Protein AF-A0A4S0G1V1-F1 (afdb_monomer_lite)

Radius of gyration: 14.87 Å; chains: 1; bounding box: 35×31×33 Å

Secondary structure (DSSP, 8-state):
-----HHHHHHHHHHH--HHHHHHHHHHHHSSHHHHHHHHHHHHHHTT-TT-B-SSSS----TT-B--HHHHHHHHHHHHHH-GGGHHHHT-SEEE-SS-EEE-S-TTTTTSTT--EEEEEEETTTEEEEEEE-

pLDDT: mean 92.93, std 5.67, range [64.25, 98.69]

Sequence (134 aa):
GQKLTMDSALKLLLIKSANDIAVAIAETIGGNTDNFVAQMNAQAQRLGMNSTHYVNPNGLPGKGQYTTARDLALLALIIKREFPEYAHYFSLEGVTTGKKNYANFNMLVGRFDGADGMKTGFICASGFNQVASA

Structure (mmCIF, N/CA/C/O backbone):
data_AF-A0A4S0G1V1-F1
#
_entry.id   AF-A0A4S0G1V1-F1
#
loop_
_atom_site.group_PDB
_atom_site.id
_atom_site.type_symbol
_atom_site.label_atom_id
_atom_site.label_alt_id
_atom_site.label_comp_id
_atom_site.label_asym_id
_atom_site.label_entity_id
_atom_site.label_seq_id
_atom_site.pdbx_PDB_ins_code
_atom_site.Cartn_x
_atom_site.Cartn_y
_atom_site.Cartn_z
_atom_site.occupancy
_atom_site.B_iso_or_equiv
_atom_site.auth_seq_id
_atom_site.auth_comp_id
_atom_site.auth_asym_id
_atom_site.auth_atom_id
_atom_site.pdbx_PDB_model_num
ATOM 1 N N . GLY A 1 1 ? -3.977 13.867 20.896 1.00 64.25 1 GLY A N 1
ATOM 2 C CA . GLY A 1 1 ? -4.359 13.170 19.652 1.00 64.25 1 GLY A CA 1
ATOM 3 C C . GLY A 1 1 ? -5.209 11.954 19.968 1.00 64.25 1 GLY A C 1
ATOM 4 O O . GLY A 1 1 ? -5.190 11.495 21.106 1.00 64.25 1 GLY A O 1
ATOM 5 N N . GLN A 1 2 ? -5.961 11.458 18.986 1.00 79.94 2 GLN A N 1
ATOM 6 C CA . GLN A 1 2 ? -6.714 10.203 19.092 1.00 79.94 2 GLN A CA 1
ATOM 7 C C . GLN A 1 2 ? -5.729 9.019 19.049 1.00 79.94 2 GLN A C 1
ATOM 9 O O . GLN A 1 2 ? -4.746 9.084 18.316 1.00 79.94 2 GLN A O 1
ATOM 14 N N . LYS A 1 3 ? -5.948 7.969 19.851 1.00 84.38 3 LYS A N 1
ATOM 15 C CA . LYS A 1 3 ? -5.099 6.764 19.877 1.00 84.38 3 LYS A CA 1
ATOM 16 C C . LYS A 1 3 ? -5.862 5.589 19.269 1.00 84.38 3 LYS A C 1
ATOM 18 O O . LYS A 1 3 ? -7.030 5.391 19.595 1.00 84.38 3 LYS A O 1
ATOM 23 N N . LEU A 1 4 ? -5.195 4.824 18.411 1.00 89.50 4 LEU A N 1
ATOM 24 C CA . LEU A 1 4 ? -5.713 3.621 17.757 1.00 89.50 4 LEU A CA 1
ATOM 25 C C . LEU A 1 4 ? -4.749 2.466 18.031 1.00 89.50 4 LEU A C 1
ATOM 27 O O . LEU A 1 4 ? -3.542 2.678 18.137 1.00 89.50 4 LEU A O 1
ATOM 31 N N . THR A 1 5 ? -5.271 1.247 18.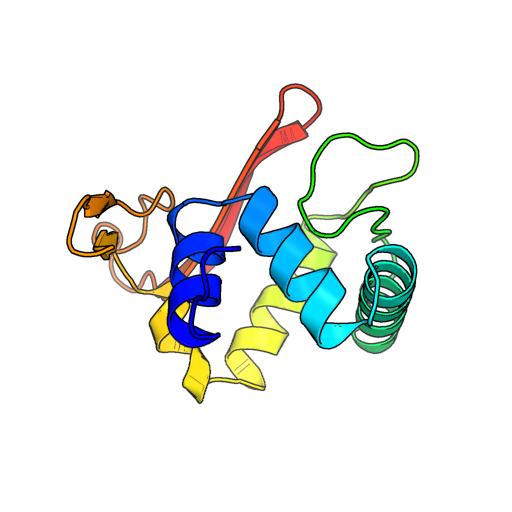148 1.00 94.12 5 THR A N 1
ATOM 32 C CA . THR A 1 5 ? -4.423 0.049 18.149 1.00 94.12 5 THR A CA 1
ATOM 33 C C . THR A 1 5 ? -3.906 -0.216 16.734 1.00 94.12 5 THR A C 1
ATOM 35 O O . THR A 1 5 ? -4.542 0.187 15.756 1.00 94.12 5 THR A O 1
ATOM 38 N N . MET A 1 6 ? -2.780 -0.927 16.607 1.00 94.75 6 MET A N 1
ATOM 39 C CA . MET A 1 6 ? -2.234 -1.302 15.294 1.00 94.75 6 MET A CA 1
ATOM 40 C C . MET A 1 6 ? -3.237 -2.127 14.473 1.00 94.75 6 MET A C 1
ATOM 42 O O . MET A 1 6 ? -3.418 -1.864 13.292 1.00 94.75 6 MET A O 1
ATOM 46 N N . ASP A 1 7 ? -3.963 -3.049 15.111 1.00 94.38 7 ASP A N 1
ATOM 47 C CA . ASP A 1 7 ? -5.040 -3.824 14.474 1.00 94.38 7 ASP A CA 1
ATOM 48 C C . ASP A 1 7 ? -6.119 -2.919 13.847 1.00 94.38 7 ASP A C 1
ATOM 50 O O . ASP A 1 7 ? -6.472 -3.069 12.676 1.00 94.38 7 ASP A O 1
ATOM 54 N N . SER A 1 8 ? -6.602 -1.919 14.592 1.00 93.62 8 SER A N 1
ATOM 55 C CA . SER A 1 8 ? -7.588 -0.964 14.067 1.00 93.62 8 SER A CA 1
ATOM 56 C C . SER A 1 8 ? -7.013 -0.106 12.941 1.00 93.62 8 SER A C 1
ATOM 58 O O . SER A 1 8 ? -7.705 0.170 11.960 1.00 93.62 8 SER A O 1
ATOM 60 N N . ALA A 1 9 ? -5.748 0.303 13.062 1.00 94.38 9 ALA A N 1
ATOM 61 C CA . ALA A 1 9 ? -5.061 1.085 12.046 1.00 94.38 9 ALA A CA 1
ATOM 62 C C . ALA A 1 9 ? -4.903 0.291 10.735 1.00 94.38 9 ALA A C 1
ATOM 64 O O . ALA A 1 9 ? -5.255 0.798 9.672 1.00 94.38 9 ALA A O 1
ATOM 65 N N . LEU A 1 10 ? -4.480 -0.975 10.806 1.00 95.00 10 LEU A N 1
ATOM 66 C CA . LEU A 1 10 ? -4.346 -1.858 9.645 1.00 95.00 10 LEU A CA 1
ATOM 67 C C . LEU A 1 10 ? -5.690 -2.115 8.959 1.00 95.00 10 LEU A C 1
ATOM 69 O O . LEU A 1 10 ? -5.780 -1.996 7.737 1.00 95.00 10 LEU A O 1
ATOM 73 N N . LYS A 1 11 ? -6.759 -2.377 9.722 1.00 94.19 11 LYS A N 1
ATOM 74 C CA . LYS A 1 11 ? -8.112 -2.539 9.160 1.00 94.19 11 LYS A CA 1
ATOM 75 C C . LYS A 1 11 ? -8.563 -1.287 8.409 1.00 94.19 11 LYS A C 1
ATOM 77 O O . LYS A 1 11 ? -9.034 -1.379 7.279 1.00 94.19 11 LYS A O 1
ATOM 82 N N . LEU A 1 12 ? -8.396 -0.105 9.003 1.00 93.44 12 LEU A N 1
ATOM 83 C CA . LEU A 1 12 ? -8.766 1.158 8.355 1.00 93.44 12 LEU A CA 1
ATOM 84 C C . LEU A 1 12 ? -7.903 1.460 7.125 1.00 93.44 12 LEU A C 1
ATOM 86 O O . LEU A 1 12 ? -8.426 1.942 6.118 1.00 93.44 12 LEU A O 1
ATOM 90 N N . LEU A 1 13 ? -6.608 1.154 7.180 1.00 94.44 13 LEU A N 1
ATOM 91 C CA . LEU A 1 13 ? -5.702 1.297 6.047 1.00 94.44 13 LEU A CA 1
ATOM 92 C C . LEU A 1 13 ? -6.123 0.392 4.882 1.00 94.44 13 LEU A C 1
ATOM 94 O O . LEU A 1 13 ? -6.284 0.871 3.762 1.00 94.44 13 LEU A O 1
ATOM 98 N N . LEU A 1 14 ? -6.346 -0.897 5.135 1.00 93.00 14 LEU A N 1
ATOM 99 C CA . LEU A 1 14 ? -6.631 -1.873 4.083 1.00 93.00 14 LEU A CA 1
ATOM 100 C C . LEU A 1 14 ? -8.040 -1.707 3.496 1.00 93.00 14 LEU A C 1
ATOM 102 O O . LEU A 1 14 ? -8.195 -1.722 2.276 1.00 93.00 14 LEU A O 1
ATOM 106 N N . ILE A 1 15 ? -9.045 -1.465 4.342 1.00 90.69 15 ILE A N 1
ATOM 107 C CA . ILE A 1 15 ? -10.462 -1.460 3.940 1.00 90.69 15 ILE A CA 1
ATOM 108 C C . ILE A 1 15 ? -10.891 -0.083 3.422 1.00 90.69 15 ILE A C 1
ATOM 110 O O . ILE A 1 15 ? -11.517 0.013 2.369 1.00 90.69 15 ILE A O 1
ATOM 114 N N . LYS A 1 16 ? -10.536 0.999 4.134 1.00 90.12 16 LYS A N 1
ATOM 115 C CA . LYS A 1 16 ? -10.917 2.380 3.777 1.00 90.12 16 LYS A CA 1
ATOM 116 C C . LYS A 1 16 ? -9.835 3.105 2.968 1.00 90.12 16 LYS A C 1
ATOM 118 O O . LYS A 1 16 ? -10.097 4.191 2.458 1.00 90.12 16 LYS A O 1
ATOM 123 N N . SER A 1 17 ? -8.628 2.551 2.829 1.00 90.12 17 SER A N 1
ATOM 124 C CA . SER A 1 17 ? -7.517 3.253 2.165 1.00 90.12 17 SER A CA 1
ATOM 125 C C . SER A 1 17 ? -7.226 4.611 2.825 1.00 90.12 17 SER A C 1
ATOM 127 O O . SER A 1 17 ? -7.090 5.632 2.155 1.00 90.12 17 SER A O 1
ATOM 129 N N . ALA A 1 18 ? -7.236 4.648 4.161 1.00 91.56 18 ALA A N 1
ATOM 130 C CA . ALA A 1 18 ? -7.110 5.881 4.932 1.00 91.56 18 ALA A CA 1
ATOM 131 C C . ALA A 1 18 ? -5.660 6.418 4.918 1.00 91.56 18 ALA A C 1
ATOM 133 O O . ALA A 1 18 ? -4.783 5.893 5.602 1.00 91.56 18 ALA A O 1
ATOM 134 N N . ASN A 1 19 ? -5.412 7.468 4.126 1.00 94.81 19 ASN A N 1
ATOM 135 C CA . ASN A 1 19 ? -4.075 8.044 3.909 1.00 94.81 19 ASN A CA 1
ATOM 136 C C . ASN A 1 19 ? -3.447 8.658 5.170 1.00 94.81 19 ASN A C 1
ATOM 138 O O . ASN A 1 19 ? -2.232 8.612 5.339 1.00 94.81 19 ASN A O 1
ATOM 142 N N . ASP A 1 20 ? -4.267 9.235 6.045 1.00 94.75 20 ASP A N 1
ATOM 143 C CA . ASP A 1 20 ? -3.867 9.764 7.350 1.00 94.75 20 ASP A CA 1
ATOM 144 C C . ASP A 1 20 ? -3.364 8.651 8.278 1.00 94.75 20 ASP A C 1
ATOM 146 O O . ASP A 1 20 ? -2.332 8.796 8.929 1.00 94.75 20 ASP A O 1
ATOM 150 N N . ILE A 1 21 ? -4.041 7.500 8.271 1.00 95.81 21 ILE A N 1
ATOM 151 C CA . ILE A 1 21 ? -3.619 6.317 9.025 1.00 95.81 21 ILE A CA 1
ATOM 152 C C . ILE A 1 21 ? -2.308 5.742 8.478 1.00 95.81 21 ILE A C 1
ATOM 154 O O . ILE A 1 21 ? -1.453 5.348 9.267 1.00 95.81 21 ILE A O 1
ATOM 158 N N . ALA A 1 22 ? -2.106 5.744 7.156 1.00 97.19 22 ALA A N 1
ATOM 159 C CA . ALA A 1 22 ? -0.831 5.335 6.561 1.00 97.19 22 ALA A CA 1
ATOM 160 C 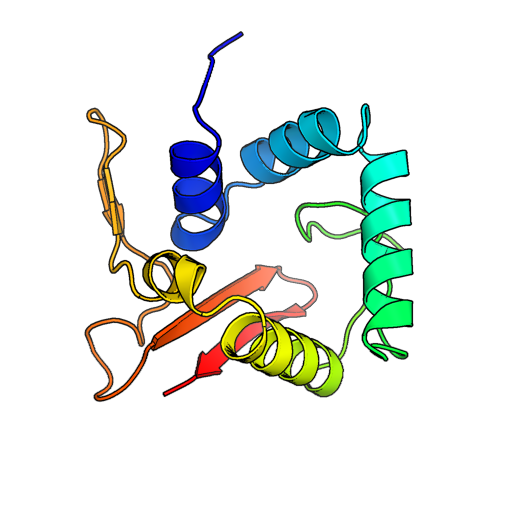C . ALA A 1 22 ? 0.343 6.196 7.066 1.00 97.19 22 ALA A C 1
ATOM 162 O O . ALA A 1 22 ? 1.396 5.664 7.409 1.00 97.19 22 ALA A O 1
ATOM 163 N N . VAL A 1 23 ? 0.145 7.517 7.167 1.00 97.50 23 VAL A N 1
ATOM 164 C CA . VAL A 1 23 ? 1.143 8.445 7.726 1.00 97.50 23 VAL A CA 1
ATOM 165 C C . VAL A 1 23 ? 1.383 8.168 9.212 1.00 97.50 23 VAL A C 1
ATOM 167 O O . VAL A 1 23 ? 2.531 8.033 9.619 1.00 97.50 23 VAL A O 1
ATOM 170 N N . ALA A 1 24 ? 0.327 7.993 10.010 1.00 97.00 24 ALA A N 1
ATOM 171 C CA . ALA A 1 24 ? 0.462 7.710 11.441 1.00 97.00 24 ALA A CA 1
ATOM 172 C C . ALA A 1 24 ? 1.195 6.382 11.723 1.00 97.00 24 ALA A C 1
ATOM 174 O O . ALA A 1 24 ? 2.015 6.301 12.641 1.00 97.00 24 ALA A O 1
ATOM 175 N N . ILE A 1 25 ? 0.931 5.337 10.928 1.00 97.06 25 ILE A N 1
ATOM 176 C CA . ILE A 1 25 ? 1.672 4.067 10.993 1.00 97.06 25 ILE A CA 1
ATOM 177 C C . ILE A 1 25 ? 3.145 4.301 10.634 1.00 97.06 25 ILE A C 1
ATOM 179 O O . ILE A 1 25 ? 4.024 3.833 11.357 1.00 97.06 25 ILE A O 1
ATOM 183 N N . ALA A 1 26 ? 3.417 5.050 9.561 1.00 97.69 26 ALA A N 1
ATOM 184 C CA . ALA A 1 26 ? 4.774 5.352 9.118 1.00 97.69 26 ALA A CA 1
ATOM 185 C C . ALA A 1 26 ? 5.585 6.099 10.187 1.00 97.69 26 ALA A C 1
ATOM 187 O O . ALA A 1 26 ? 6.708 5.706 10.489 1.00 97.69 26 ALA A O 1
ATOM 188 N N . GLU A 1 27 ? 5.005 7.120 10.817 1.00 97.19 27 GLU A N 1
ATOM 189 C CA . GLU A 1 27 ? 5.632 7.848 11.926 1.00 97.19 27 GLU A CA 1
ATOM 190 C C . GLU A 1 27 ? 5.865 6.948 13.146 1.00 97.19 27 GLU A C 1
ATOM 192 O O . GLU A 1 27 ? 6.913 7.029 13.781 1.00 97.19 27 GLU A O 1
ATOM 197 N N . THR A 1 28 ? 4.927 6.045 13.448 1.00 96.69 28 THR A N 1
ATOM 198 C CA . THR A 1 28 ? 5.048 5.119 14.586 1.00 96.69 28 THR A CA 1
ATOM 199 C C . THR A 1 28 ? 6.166 4.092 14.379 1.00 96.69 28 THR A C 1
ATOM 201 O O . THR A 1 28 ? 6.885 3.777 15.324 1.00 96.69 28 THR A O 1
ATOM 204 N N . ILE A 1 29 ? 6.319 3.558 13.163 1.00 97.00 29 ILE A N 1
ATOM 205 C CA . ILE A 1 29 ? 7.297 2.499 12.851 1.00 97.00 29 ILE A CA 1
ATOM 206 C C . ILE A 1 29 ? 8.668 3.085 12.489 1.00 97.00 29 ILE A C 1
ATOM 208 O O . ILE A 1 29 ? 9.696 2.606 12.961 1.00 97.00 29 ILE A O 1
ATOM 212 N N . GLY A 1 30 ? 8.698 4.111 11.639 1.00 96.94 30 GLY A N 1
ATOM 213 C CA . GLY A 1 30 ? 9.927 4.726 11.131 1.00 96.94 30 GLY A CA 1
ATOM 214 C C . GLY A 1 30 ? 10.452 5.889 11.977 1.00 96.94 30 GLY A C 1
ATOM 215 O O . GLY A 1 30 ? 11.531 6.412 11.696 1.00 96.94 30 GLY A O 1
ATOM 216 N N . GLY A 1 31 ? 9.692 6.346 12.976 1.00 97.69 31 GLY A N 1
ATOM 217 C CA . GLY A 1 31 ? 9.956 7.574 13.739 1.00 97.69 31 GLY A CA 1
ATOM 218 C C . GLY A 1 31 ? 9.584 8.856 12.983 1.00 97.69 31 GLY A C 1
ATOM 219 O O . GLY A 1 31 ? 9.236 9.860 13.598 1.00 97.69 31 GLY A O 1
ATOM 220 N N . ASN A 1 32 ? 9.632 8.822 11.651 1.00 97.81 32 ASN A N 1
ATOM 221 C CA . ASN A 1 32 ? 9.086 9.821 10.739 1.00 97.81 32 ASN A CA 1
ATOM 222 C C . ASN A 1 32 ? 8.788 9.165 9.376 1.00 97.81 32 ASN A C 1
ATOM 224 O O . ASN A 1 32 ? 9.135 8.005 9.128 1.00 97.81 32 ASN A O 1
ATOM 228 N N . THR A 1 33 ? 8.136 9.914 8.491 1.00 97.88 33 THR A N 1
ATOM 229 C CA . THR A 1 33 ? 7.720 9.433 7.169 1.00 97.88 33 THR A CA 1
ATOM 230 C C . THR A 1 33 ? 8.894 9.180 6.223 1.00 97.88 33 THR A C 1
ATOM 232 O O . THR A 1 33 ? 8.876 8.162 5.536 1.00 97.88 33 THR A O 1
ATOM 235 N N . ASP A 1 34 ? 9.932 10.018 6.224 1.00 98.06 34 ASP A N 1
ATOM 236 C CA . ASP A 1 34 ? 11.112 9.856 5.358 1.00 98.06 34 ASP A CA 1
ATOM 237 C C . ASP A 1 34 ? 11.869 8.553 5.658 1.00 98.06 34 ASP A C 1
ATOM 239 O O . ASP A 1 34 ? 12.187 7.777 4.755 1.00 98.06 34 ASP A O 1
ATOM 243 N N . ASN A 1 35 ? 12.087 8.257 6.940 1.00 98.56 35 ASN A N 1
ATOM 244 C CA . ASN A 1 35 ? 12.697 7.012 7.397 1.00 98.56 35 ASN A CA 1
ATOM 245 C C . ASN A 1 35 ? 11.854 5.800 6.999 1.00 98.56 35 ASN A C 1
ATOM 247 O O . ASN A 1 35 ? 12.391 4.787 6.552 1.00 98.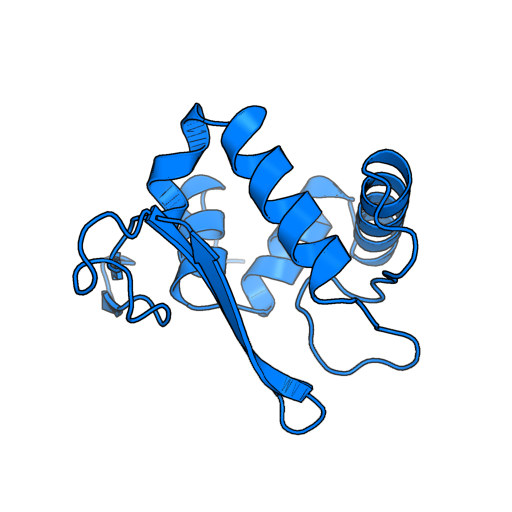56 35 ASN A O 1
ATOM 251 N N . PHE A 1 36 ? 10.531 5.890 7.151 1.00 98.62 36 PHE A N 1
ATOM 252 C CA . PHE A 1 36 ? 9.640 4.809 6.747 1.00 98.62 36 PHE A CA 1
ATOM 253 C C . PHE A 1 36 ? 9.662 4.598 5.228 1.00 98.62 36 PHE A C 1
ATOM 255 O O . PHE A 1 36 ? 9.739 3.461 4.776 1.00 98.62 36 PHE A O 1
ATOM 262 N N . VAL A 1 37 ? 9.686 5.664 4.424 1.00 98.62 37 VAL A N 1
ATOM 263 C CA . VAL A 1 37 ? 9.833 5.578 2.961 1.00 98.62 37 VAL A CA 1
ATOM 264 C C . VAL A 1 37 ? 11.177 4.953 2.572 1.00 98.62 37 VAL A C 1
ATOM 266 O O . VAL A 1 37 ? 11.231 4.122 1.662 1.00 98.62 37 VAL A O 1
ATOM 269 N N . ALA A 1 38 ? 12.262 5.275 3.281 1.00 98.62 38 ALA A N 1
ATOM 270 C CA . ALA A 1 38 ? 13.547 4.607 3.091 1.00 98.62 38 ALA A CA 1
ATOM 271 C C . ALA A 1 38 ? 13.447 3.099 3.392 1.00 98.62 38 ALA A C 1
ATOM 273 O O . ALA A 1 38 ? 13.928 2.283 2.604 1.00 98.62 38 ALA A O 1
ATOM 274 N N . GLN A 1 39 ? 12.754 2.713 4.470 1.00 98.62 39 GLN A N 1
ATOM 275 C CA . GLN A 1 39 ? 12.480 1.306 4.783 1.00 98.62 39 GLN A CA 1
ATOM 276 C C . GLN A 1 39 ? 11.610 0.632 3.712 1.00 98.62 39 GLN A C 1
ATOM 278 O O . GLN A 1 39 ? 11.920 -0.486 3.313 1.00 98.62 39 GLN A O 1
ATOM 283 N N . MET A 1 40 ? 10.568 1.298 3.200 1.00 98.56 40 MET A N 1
ATOM 284 C CA . MET A 1 40 ? 9.723 0.777 2.118 1.00 98.56 40 MET A CA 1
ATOM 285 C C . MET A 1 40 ? 10.550 0.464 0.868 1.00 98.56 40 MET A C 1
ATOM 287 O O . MET A 1 40 ? 10.419 -0.617 0.298 1.00 98.56 40 MET A O 1
ATOM 291 N N . ASN A 1 41 ? 11.432 1.379 0.460 1.00 98.69 41 ASN A N 1
ATOM 292 C CA . ASN A 1 41 ? 12.305 1.177 -0.697 1.00 98.69 41 ASN A CA 1
ATOM 293 C C . ASN A 1 41 ? 13.358 0.083 -0.449 1.00 98.69 41 ASN A C 1
ATOM 295 O O . ASN A 1 41 ? 13.602 -0.740 -1.329 1.00 98.69 41 ASN A O 1
ATOM 299 N N . ALA A 1 42 ? 13.935 0.018 0.755 1.00 98.56 42 ALA A N 1
ATOM 300 C CA . ALA A 1 42 ? 14.852 -1.058 1.128 1.00 98.56 42 ALA A CA 1
ATOM 301 C C . ALA A 1 42 ? 14.158 -2.432 1.105 1.00 98.56 42 ALA A C 1
ATOM 303 O O . ALA A 1 42 ? 14.734 -3.413 0.633 1.00 98.56 42 ALA A O 1
ATOM 304 N N . GLN A 1 43 ? 12.902 -2.509 1.560 1.00 98.25 43 GLN A N 1
ATOM 305 C CA . GLN A 1 43 ? 12.099 -3.725 1.450 1.00 98.25 43 GLN A CA 1
ATOM 306 C C . GLN A 1 43 ? 11.789 -4.055 -0.009 1.00 98.25 43 GLN A C 1
ATOM 308 O O . GLN A 1 43 ? 12.018 -5.189 -0.407 1.00 98.25 43 GLN A O 1
ATOM 313 N N . ALA A 1 44 ? 11.358 -3.092 -0.829 1.00 98.50 44 ALA A N 1
ATOM 314 C CA . ALA A 1 44 ? 11.117 -3.318 -2.257 1.00 98.50 44 ALA A CA 1
ATOM 315 C C . ALA A 1 44 ? 12.344 -3.948 -2.942 1.00 98.50 44 ALA A C 1
ATOM 317 O O . ALA A 1 44 ? 12.225 -4.979 -3.605 1.00 98.50 44 ALA A O 1
ATOM 318 N N . GLN A 1 45 ? 13.538 -3.407 -2.686 1.00 98.19 45 GLN A N 1
ATOM 319 C CA . GLN A 1 45 ? 14.789 -3.965 -3.193 1.00 98.19 45 GLN A CA 1
ATOM 320 C C . GLN A 1 45 ? 15.054 -5.383 -2.663 1.00 98.19 45 GLN A C 1
ATOM 322 O O . GLN A 1 45 ? 15.362 -6.280 -3.446 1.00 98.19 45 GLN A O 1
ATOM 327 N N . ARG A 1 46 ? 14.896 -5.616 -1.351 1.00 98.19 46 ARG A N 1
ATOM 328 C CA . ARG A 1 46 ? 15.085 -6.941 -0.731 1.00 98.19 46 ARG A CA 1
ATOM 329 C C . ARG A 1 46 ? 14.146 -7.998 -1.316 1.00 98.19 46 ARG A C 1
ATOM 331 O O . ARG A 1 46 ? 14.534 -9.155 -1.442 1.00 98.19 46 ARG A O 1
ATOM 338 N N . LEU A 1 47 ? 12.923 -7.602 -1.660 1.00 97.69 47 LEU A N 1
ATOM 339 C CA . LEU A 1 47 ? 11.906 -8.473 -2.244 1.00 97.69 47 LEU A CA 1
ATOM 340 C C . LEU A 1 47 ? 12.080 -8.665 -3.760 1.00 97.69 47 LEU A C 1
ATOM 342 O O . LEU A 1 47 ? 11.362 -9.469 -4.345 1.00 97.69 47 LEU A O 1
ATOM 346 N N . GLY A 1 48 ? 13.017 -7.959 -4.403 1.00 98.19 48 GLY A N 1
ATOM 347 C CA . GLY A 1 48 ? 13.254 -8.035 -5.848 1.00 98.19 48 GLY A CA 1
ATOM 348 C C . GLY A 1 48 ? 12.295 -7.193 -6.696 1.00 98.19 48 GLY A C 1
ATOM 349 O O . GLY A 1 48 ? 12.211 -7.402 -7.907 1.00 98.19 48 GLY A O 1
ATOM 350 N N . MET A 1 49 ? 11.588 -6.235 -6.090 1.00 98.56 49 MET A N 1
ATOM 351 C CA . MET A 1 49 ? 10.716 -5.267 -6.766 1.00 98.56 49 MET A CA 1
ATOM 352 C C . MET A 1 49 ? 11.554 -4.160 -7.429 1.00 98.56 49 MET A C 1
ATOM 354 O O . MET A 1 49 ? 11.530 -2.995 -7.033 1.00 98.56 49 MET A O 1
ATOM 358 N N . ASN A 1 50 ? 12.359 -4.545 -8.420 1.00 97.50 50 ASN A N 1
ATOM 359 C CA . ASN A 1 50 ? 13.388 -3.695 -9.030 1.00 97.50 50 ASN A CA 1
ATOM 360 C C . ASN A 1 50 ? 12.828 -2.568 -9.917 1.00 97.50 50 ASN A C 1
ATOM 362 O O . ASN A 1 50 ? 13.591 -1.760 -10.438 1.00 97.50 50 ASN A O 1
ATOM 366 N N . SER A 1 51 ? 11.516 -2.529 -10.150 1.00 98.31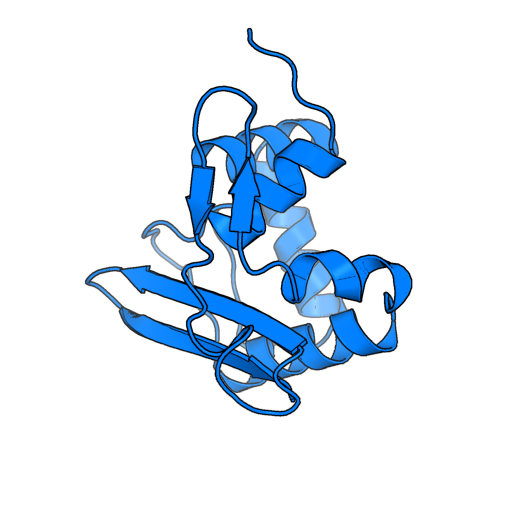 51 SER A N 1
ATOM 367 C CA . SER A 1 51 ? 10.825 -1.504 -10.938 1.00 98.31 51 SER A CA 1
ATOM 368 C C . SER A 1 51 ? 9.796 -0.761 -10.084 1.00 98.31 51 SER A C 1
ATOM 370 O O . SER A 1 51 ? 8.715 -0.405 -10.557 1.00 98.31 51 SER A O 1
ATOM 372 N N . THR A 1 52 ? 10.144 -0.519 -8.818 1.00 98.50 52 THR A N 1
ATOM 373 C CA . THR A 1 52 ? 9.313 0.184 -7.843 1.00 98.50 52 THR A CA 1
ATOM 374 C C . THR A 1 52 ? 10.123 1.220 -7.070 1.00 98.50 52 THR A C 1
ATOM 376 O O . THR A 1 52 ? 11.224 0.943 -6.602 1.00 98.50 52 THR A O 1
ATOM 379 N N . HIS A 1 53 ? 9.546 2.409 -6.901 1.00 98.50 53 HIS A N 1
ATOM 380 C CA . HIS A 1 53 ? 10.051 3.454 -6.023 1.00 98.50 53 HIS A CA 1
ATOM 381 C C . HIS A 1 53 ? 8.896 4.150 -5.300 1.00 98.50 53 HIS A C 1
ATOM 383 O O . HIS A 1 53 ? 7.971 4.677 -5.926 1.00 98.50 53 HIS A O 1
ATOM 389 N N . TYR A 1 54 ? 8.971 4.174 -3.973 1.00 98.44 54 TYR A N 1
ATOM 390 C CA . TYR A 1 54 ? 8.023 4.859 -3.103 1.00 98.44 54 TYR A CA 1
ATOM 391 C C . TYR A 1 54 ? 8.590 6.203 -2.654 1.00 98.44 54 TYR A C 1
ATOM 393 O O . TYR A 1 54 ? 9.766 6.294 -2.310 1.00 98.44 54 TYR A O 1
ATOM 401 N N . VAL A 1 55 ? 7.742 7.233 -2.603 1.00 98.31 55 VAL A N 1
ATOM 402 C CA . VAL A 1 55 ? 8.122 8.571 -2.098 1.00 98.31 55 VAL A CA 1
ATOM 403 C C . VAL A 1 55 ? 7.285 9.006 -0.896 1.00 98.31 55 VAL A C 1
ATOM 405 O O . VAL A 1 55 ? 7.557 10.032 -0.286 1.00 98.31 55 VAL A O 1
ATOM 408 N N . ASN A 1 56 ? 6.235 8.251 -0.571 1.00 97.62 56 ASN A N 1
ATOM 409 C CA . ASN A 1 56 ? 5.351 8.486 0.561 1.00 97.62 56 ASN A CA 1
ATOM 410 C C . ASN A 1 56 ? 4.686 7.159 0.991 1.00 97.62 56 ASN A C 1
ATOM 412 O O . ASN A 1 56 ? 4.692 6.193 0.223 1.00 97.62 56 ASN A O 1
ATOM 416 N N . PRO A 1 57 ? 4.101 7.089 2.201 1.00 97.25 57 PRO A N 1
ATOM 417 C CA . PRO A 1 57 ? 3.489 5.858 2.705 1.00 97.25 57 PRO A CA 1
ATOM 418 C C . PRO A 1 57 ? 2.059 5.602 2.204 1.00 97.25 57 PRO A C 1
ATOM 420 O O . PRO A 1 57 ? 1.497 4.552 2.500 1.00 97.25 57 PRO A O 1
ATOM 423 N N . ASN A 1 58 ? 1.427 6.554 1.508 1.00 95.75 58 ASN A N 1
ATOM 424 C CA . ASN A 1 58 ? -0.022 6.541 1.259 1.00 95.75 58 ASN A CA 1
ATOM 425 C C . ASN A 1 58 ? -0.423 6.452 -0.224 1.00 95.75 58 ASN A C 1
ATOM 427 O O . ASN A 1 58 ? -1.603 6.298 -0.528 1.00 95.75 58 ASN A O 1
ATOM 431 N N . GLY A 1 59 ? 0.534 6.531 -1.148 1.00 93.06 59 GLY A N 1
ATOM 432 C CA . GLY A 1 59 ? 0.302 6.421 -2.585 1.00 93.06 59 GLY A CA 1
ATOM 433 C C . GLY A 1 59 ? -0.265 7.681 -3.247 1.00 93.06 59 GLY A C 1
ATOM 434 O O . GLY A 1 59 ? -0.551 7.642 -4.444 1.00 93.06 59 GLY A O 1
ATOM 435 N N . LEU A 1 60 ? -0.404 8.805 -2.530 1.00 93.62 60 LEU A N 1
ATOM 436 C CA . LEU A 1 60 ? -0.787 10.075 -3.154 1.00 93.62 60 LEU A CA 1
ATOM 437 C C . LEU A 1 60 ? 0.239 10.492 -4.225 1.00 93.62 60 LEU A C 1
ATOM 439 O O . LEU A 1 60 ? 1.407 10.093 -4.140 1.00 93.62 60 LEU A O 1
ATOM 443 N N . PRO A 1 61 ? -0.171 11.285 -5.237 1.00 92.12 61 PRO A N 1
ATOM 444 C CA . PRO A 1 61 ? 0.727 11.710 -6.303 1.00 92.12 61 PRO A CA 1
ATOM 445 C C . PRO A 1 61 ? 1.986 12.392 -5.760 1.00 92.12 61 PRO A C 1
ATOM 447 O O . PRO A 1 61 ? 1.909 13.330 -4.969 1.00 92.12 61 PRO A O 1
ATOM 450 N N . GLY A 1 62 ? 3.148 11.942 -6.224 1.00 93.06 62 GLY A N 1
ATOM 451 C CA . GLY A 1 62 ? 4.446 12.499 -5.866 1.00 93.06 62 GLY A CA 1
ATOM 452 C C . GLY A 1 62 ? 5.447 12.254 -6.988 1.00 93.06 62 GLY A C 1
ATOM 453 O O . GLY A 1 62 ? 5.438 11.196 -7.621 1.00 93.06 62 GLY A O 1
ATOM 454 N N . LYS A 1 63 ? 6.293 13.247 -7.274 1.00 94.88 63 LYS A N 1
ATOM 455 C CA . LYS A 1 63 ? 7.292 13.144 -8.342 1.00 94.88 63 LYS A CA 1
ATOM 456 C C . LYS A 1 63 ? 8.245 11.984 -8.042 1.00 94.88 63 LYS A C 1
ATOM 458 O O . LYS A 1 63 ? 8.838 11.944 -6.973 1.00 94.88 63 LYS A O 1
ATOM 463 N N . GLY A 1 64 ? 8.407 11.082 -9.007 1.00 94.88 64 GLY A N 1
ATOM 464 C CA . GLY A 1 64 ? 9.301 9.929 -8.891 1.00 94.88 64 GLY A CA 1
ATOM 465 C C . GLY A 1 64 ? 8.654 8.670 -8.315 1.00 94.88 64 GLY A C 1
ATOM 466 O O . GLY A 1 64 ? 9.299 7.633 -8.345 1.00 94.88 64 GLY A O 1
ATOM 467 N N . GLN A 1 65 ? 7.401 8.707 -7.852 1.00 97.00 65 GLN A N 1
ATOM 468 C CA . GLN A 1 65 ? 6.703 7.499 -7.406 1.00 97.00 65 GLN A CA 1
ATOM 469 C C . GLN A 1 65 ? 6.294 6.623 -8.592 1.00 97.00 65 GLN A C 1
ATOM 471 O O . GLN A 1 65 ? 5.600 7.096 -9.493 1.00 97.00 65 GLN A O 1
ATOM 476 N N . TYR A 1 66 ? 6.667 5.345 -8.576 1.00 96.94 66 TYR A N 1
ATOM 477 C CA . TYR A 1 66 ? 6.227 4.373 -9.578 1.00 96.94 66 TYR A CA 1
ATOM 478 C C . TYR A 1 66 ? 6.290 2.939 -9.048 1.00 96.94 66 TYR A C 1
ATOM 480 O O . TYR A 1 66 ? 6.968 2.640 -8.070 1.00 96.94 66 TYR A O 1
ATOM 488 N N . THR A 1 67 ? 5.574 2.038 -9.713 1.00 97.38 67 THR A N 1
ATOM 489 C CA . THR A 1 67 ? 5.646 0.586 -9.515 1.00 97.38 67 THR A CA 1
ATOM 490 C C . THR A 1 67 ? 5.191 -0.108 -10.800 1.00 97.38 67 THR A C 1
ATOM 492 O O . THR A 1 67 ? 4.788 0.556 -11.758 1.00 97.38 67 THR A O 1
ATOM 495 N N . THR A 1 68 ? 5.227 -1.437 -10.833 1.00 97.62 68 THR A N 1
ATOM 496 C CA . THR A 1 68 ? 4.707 -2.237 -11.946 1.00 97.62 68 THR A CA 1
ATOM 497 C C . THR A 1 68 ? 3.716 -3.280 -11.449 1.00 97.62 68 THR A C 1
ATOM 499 O O . THR A 1 68 ? 3.761 -3.707 -10.296 1.00 97.62 68 THR A O 1
ATOM 502 N N . ALA A 1 69 ? 2.843 -3.750 -12.343 1.00 97.25 69 ALA A N 1
ATOM 503 C CA . ALA A 1 69 ? 1.940 -4.858 -12.036 1.00 97.25 69 ALA A CA 1
ATOM 504 C C . ALA A 1 69 ? 2.705 -6.114 -11.577 1.00 97.25 69 ALA A C 1
ATOM 506 O O . ALA A 1 69 ? 2.265 -6.803 -10.660 1.00 97.25 69 ALA A O 1
ATOM 507 N N . ARG A 1 70 ? 3.877 -6.379 -12.172 1.00 98.00 70 ARG A N 1
ATOM 508 C CA . ARG A 1 70 ? 4.750 -7.500 -11.797 1.00 98.00 70 ARG A CA 1
ATOM 509 C C . ARG A 1 70 ? 5.250 -7.378 -10.359 1.00 98.00 70 ARG A C 1
ATOM 511 O O . ARG A 1 70 ? 5.161 -8.346 -9.611 1.00 98.00 70 ARG A O 1
ATOM 518 N N . ASP A 1 71 ? 5.760 -6.211 -9.979 1.00 98.50 71 ASP A N 1
ATOM 519 C CA . ASP A 1 71 ? 6.307 -5.991 -8.638 1.00 98.50 71 ASP A CA 1
ATOM 520 C C . ASP A 1 71 ? 5.213 -6.072 -7.568 1.00 98.50 71 ASP A C 1
ATOM 522 O O . ASP A 1 71 ? 5.409 -6.694 -6.525 1.00 98.50 71 ASP A O 1
ATOM 526 N N . LEU A 1 72 ? 4.029 -5.516 -7.841 1.00 98.06 72 LEU A N 1
ATOM 527 C CA . LEU A 1 72 ? 2.886 -5.638 -6.936 1.00 98.06 72 LEU A CA 1
ATOM 528 C C . LEU A 1 72 ? 2.380 -7.084 -6.817 1.00 98.06 72 LEU A C 1
ATOM 530 O O . LEU A 1 72 ? 2.004 -7.502 -5.722 1.00 98.06 72 LEU A O 1
ATOM 534 N N . ALA A 1 73 ? 2.398 -7.864 -7.903 1.00 97.38 73 ALA A N 1
ATOM 535 C CA . ALA A 1 73 ? 2.069 -9.289 -7.856 1.00 97.38 73 ALA A CA 1
ATOM 536 C C . ALA A 1 73 ? 3.096 -10.083 -7.030 1.00 97.38 73 ALA A C 1
ATOM 538 O O . ALA A 1 73 ? 2.722 -10.963 -6.259 1.00 97.38 73 ALA A O 1
ATOM 539 N N . LEU A 1 74 ? 4.384 -9.745 -7.136 1.00 98.06 74 LEU A N 1
ATOM 540 C CA . LEU A 1 74 ? 5.432 -10.345 -6.311 1.00 98.06 74 LEU A CA 1
ATOM 541 C C . LEU A 1 74 ? 5.224 -10.033 -4.825 1.00 98.06 74 LEU A C 1
ATOM 543 O O . LEU A 1 74 ? 5.251 -10.946 -4.001 1.00 98.06 74 LEU A O 1
ATOM 547 N N . LEU A 1 75 ? 4.944 -8.770 -4.489 1.00 97.88 75 LEU A N 1
ATOM 548 C CA . LEU A 1 75 ? 4.618 -8.367 -3.121 1.00 97.88 75 LEU A CA 1
ATOM 549 C C . LEU A 1 75 ? 3.410 -9.144 -2.577 1.00 97.88 75 LEU A C 1
ATOM 551 O O . LEU A 1 75 ? 3.457 -9.637 -1.453 1.00 97.88 75 LEU A O 1
ATOM 555 N N . ALA A 1 76 ? 2.358 -9.302 -3.386 1.00 96.88 76 ALA A N 1
ATOM 556 C CA . ALA A 1 76 ? 1.170 -10.076 -3.031 1.00 96.88 76 ALA A CA 1
ATOM 557 C C . ALA A 1 76 ? 1.499 -11.526 -2.666 1.00 96.88 76 ALA A C 1
ATOM 559 O O . ALA A 1 76 ? 1.112 -12.012 -1.603 1.00 96.88 76 ALA A O 1
ATOM 560 N N . LEU A 1 77 ? 2.251 -12.203 -3.536 1.00 96.50 77 LEU A N 1
ATOM 561 C CA . LEU A 1 77 ? 2.664 -13.590 -3.336 1.00 96.50 77 LEU A CA 1
ATOM 562 C C . LEU A 1 77 ? 3.501 -13.750 -2.066 1.00 96.50 77 LEU A C 1
ATOM 564 O O . LEU A 1 77 ? 3.303 -14.705 -1.316 1.00 96.50 77 LEU A O 1
ATOM 568 N N . ILE A 1 78 ? 4.414 -12.812 -1.809 1.00 96.88 78 ILE A N 1
ATOM 569 C CA . ILE A 1 78 ? 5.274 -12.837 -0.624 1.00 96.88 78 ILE A CA 1
ATOM 570 C C . ILE A 1 78 ? 4.454 -12.627 0.647 1.00 96.88 78 ILE A C 1
ATOM 572 O O . ILE A 1 78 ? 4.610 -13.410 1.578 1.00 96.88 78 ILE A O 1
ATOM 576 N N . ILE A 1 79 ? 3.545 -11.645 0.680 1.00 96.19 79 ILE A N 1
ATOM 577 C CA . ILE A 1 79 ? 2.662 -11.422 1.836 1.00 96.19 79 ILE A CA 1
ATOM 578 C C . ILE A 1 79 ? 1.870 -12.693 2.153 1.00 96.19 79 ILE A C 1
ATOM 580 O O . ILE A 1 79 ? 1.876 -13.144 3.296 1.00 96.19 79 ILE A O 1
ATOM 584 N N . LYS A 1 80 ? 1.246 -13.311 1.142 1.00 95.06 80 LYS A N 1
ATOM 585 C CA . LYS A 1 80 ? 0.460 -14.539 1.333 1.00 95.06 80 LYS A CA 1
ATOM 586 C C . LYS A 1 80 ? 1.303 -15.716 1.825 1.00 95.06 80 LYS A C 1
ATOM 588 O O . LYS A 1 80 ? 0.837 -16.491 2.652 1.00 95.06 80 LYS A O 1
ATOM 593 N N . ARG A 1 81 ? 2.522 -15.872 1.301 1.00 96.25 81 ARG A N 1
ATOM 594 C CA . ARG A 1 81 ? 3.398 -17.008 1.620 1.00 96.25 81 ARG A CA 1
ATOM 595 C C . ARG A 1 81 ? 4.083 -16.865 2.975 1.00 96.25 81 ARG A C 1
ATOM 597 O O . ARG A 1 81 ? 4.205 -17.849 3.694 1.00 96.25 81 ARG A O 1
ATOM 604 N N . GLU A 1 82 ? 4.597 -15.678 3.274 1.00 97.06 82 GLU A N 1
ATOM 605 C CA . GLU A 1 82 ? 5.469 -15.446 4.431 1.00 97.06 82 GLU A CA 1
ATOM 606 C C . GLU A 1 82 ? 4.708 -14.960 5.661 1.00 97.06 82 GLU A C 1
ATOM 608 O O . GLU A 1 82 ? 5.218 -15.114 6.765 1.00 97.06 82 GLU A O 1
ATOM 613 N N . PHE A 1 83 ? 3.496 -14.424 5.484 1.00 96.25 83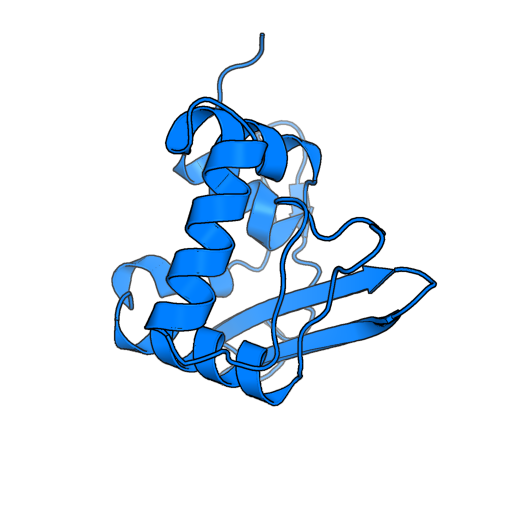 PHE A N 1
ATOM 614 C CA . PHE A 1 83 ? 2.673 -13.907 6.577 1.00 96.25 83 PHE A CA 1
ATOM 615 C C . PHE A 1 83 ? 1.214 -14.403 6.529 1.00 96.25 83 PHE A C 1
ATOM 617 O O . PHE A 1 83 ? 0.274 -13.593 6.561 1.00 96.25 83 PHE A O 1
ATOM 624 N N . PRO A 1 84 ? 0.980 -15.727 6.431 1.00 95.94 84 PRO A N 1
ATOM 625 C CA . PRO A 1 84 ? -0.366 -16.289 6.338 1.00 95.94 84 PRO A CA 1
ATOM 626 C C . PRO A 1 84 ? -1.249 -15.946 7.549 1.00 95.94 84 PRO A C 1
ATOM 628 O O . PRO A 1 84 ? -2.468 -15.846 7.412 1.00 95.94 84 PRO A O 1
ATOM 631 N N . GLU A 1 85 ? -0.665 -15.693 8.722 1.00 96.31 85 GLU A N 1
ATOM 632 C CA . GLU A 1 85 ? -1.380 -15.274 9.930 1.00 96.31 85 GLU A CA 1
ATOM 633 C C . GLU A 1 85 ? -2.137 -13.944 9.760 1.00 96.31 85 GLU A C 1
ATOM 635 O O . GLU A 1 85 ? -3.137 -13.706 10.443 1.00 96.31 85 GLU A O 1
ATOM 640 N N . TYR A 1 86 ? -1.725 -13.095 8.812 1.00 95.56 86 TYR A N 1
ATOM 641 C CA . TYR A 1 86 ? -2.368 -11.812 8.512 1.00 95.56 86 TYR A CA 1
ATOM 642 C C . TYR A 1 86 ? -3.336 -11.868 7.326 1.00 95.56 86 TYR A C 1
ATOM 644 O O . TYR A 1 86 ? -3.963 -10.853 7.016 1.00 95.56 86 TYR A O 1
ATOM 652 N N . ALA A 1 87 ? -3.523 -13.034 6.692 1.00 93.38 87 ALA A N 1
ATOM 653 C CA . ALA A 1 87 ? -4.439 -13.199 5.558 1.00 93.38 87 ALA A CA 1
ATOM 654 C C . ALA A 1 87 ? -5.864 -12.715 5.883 1.00 93.38 87 ALA A C 1
ATOM 656 O O . ALA A 1 87 ? -6.529 -12.105 5.046 1.00 93.38 87 ALA A O 1
ATOM 657 N N . HIS A 1 88 ? -6.289 -12.895 7.137 1.00 93.00 88 HIS A N 1
ATOM 658 C CA . HIS A 1 88 ? -7.601 -12.479 7.625 1.00 93.00 88 HIS A CA 1
ATOM 659 C C . HIS A 1 88 ? -7.899 -10.986 7.431 1.00 93.00 88 HIS A C 1
ATOM 661 O O . HIS A 1 88 ? -9.065 -10.631 7.330 1.00 93.00 88 HIS A O 1
ATOM 667 N N . TYR A 1 89 ? -6.899 -10.097 7.371 1.00 94.50 89 TYR A N 1
ATOM 668 C CA . TYR A 1 89 ? -7.153 -8.673 7.128 1.00 94.50 89 TYR A CA 1
ATOM 669 C C . TYR A 1 89 ? -7.624 -8.390 5.696 1.00 94.50 89 TYR A C 1
ATOM 671 O O . TYR A 1 89 ? -8.397 -7.456 5.480 1.00 94.50 89 TYR A O 1
ATOM 679 N N . PHE A 1 90 ? -7.151 -9.171 4.722 1.00 93.38 90 PHE A N 1
ATOM 680 C CA . PHE A 1 90 ? -7.429 -8.961 3.299 1.00 93.38 90 PHE A CA 1
ATOM 681 C C . PHE A 1 90 ? -8.783 -9.532 2.866 1.00 93.38 90 PHE A C 1
ATOM 683 O O . PHE A 1 90 ? -9.345 -9.062 1.876 1.00 93.38 90 PHE A O 1
ATOM 690 N N . SER A 1 91 ? -9.327 -10.478 3.635 1.00 91.19 91 SER A N 1
ATOM 691 C CA . SER A 1 91 ? -10.644 -11.085 3.418 1.00 91.19 91 SER A CA 1
ATOM 692 C C . SER A 1 91 ? -11.788 -10.384 4.163 1.00 91.19 91 SER A C 1
ATOM 694 O O . SER A 1 91 ? -12.938 -10.806 4.063 1.00 91.19 91 SER A O 1
ATOM 696 N N . LEU A 1 92 ? -11.518 -9.296 4.896 1.00 91.50 92 LEU A N 1
ATOM 697 C CA . LEU A 1 92 ? -12.572 -8.526 5.561 1.00 91.50 92 LEU A CA 1
ATOM 698 C C . LEU A 1 92 ? -13.458 -7.817 4.531 1.00 91.50 92 LEU A C 1
ATOM 700 O O . LEU A 1 92 ? -12.998 -6.940 3.804 1.00 91.50 92 LEU A O 1
ATOM 704 N N . GLU A 1 93 ? -14.757 -8.107 4.534 1.00 89.62 93 GLU A N 1
ATOM 705 C CA . GLU A 1 93 ? -15.752 -7.397 3.710 1.00 89.62 93 GLU A CA 1
ATOM 706 C C . GLU A 1 93 ? -16.011 -5.955 4.187 1.00 89.62 93 GLU A C 1
ATOM 708 O O . GLU A 1 93 ? -16.570 -5.129 3.463 1.00 89.62 93 GLU A O 1
ATOM 713 N N . GLY A 1 94 ? -15.585 -5.618 5.405 1.00 90.50 94 GLY A N 1
ATOM 714 C CA . GLY A 1 94 ? -15.722 -4.288 5.981 1.00 90.50 94 GLY A CA 1
ATOM 715 C C . GLY A 1 94 ? -15.191 -4.192 7.410 1.00 90.50 94 GLY A C 1
ATOM 716 O O . GLY A 1 94 ? -14.805 -5.185 8.023 1.00 90.50 94 GLY A O 1
ATOM 717 N N . VAL A 1 95 ? -15.173 -2.975 7.955 1.00 91.75 95 VAL A N 1
ATOM 718 C CA . VAL A 1 95 ? -14.797 -2.692 9.349 1.00 91.75 95 VAL A CA 1
ATOM 719 C C . VAL A 1 95 ? -15.741 -1.678 9.979 1.00 91.75 95 VAL A C 1
ATOM 721 O O . VAL A 1 95 ? -16.177 -0.722 9.336 1.00 91.75 95 VAL A O 1
ATOM 724 N N . THR A 1 96 ? -16.026 -1.859 11.268 1.00 87.56 96 THR A N 1
ATOM 725 C CA . THR A 1 96 ? -16.728 -0.873 12.092 1.00 87.56 96 THR A CA 1
ATOM 726 C C . THR A 1 96 ? -15.765 -0.166 13.037 1.00 87.56 96 THR A C 1
ATOM 728 O O . THR A 1 96 ? -14.922 -0.794 13.670 1.00 87.56 96 THR A O 1
ATOM 731 N N . THR A 1 97 ? -15.901 1.152 13.166 1.00 82.00 97 THR A N 1
ATOM 732 C CA . THR A 1 97 ? -15.215 1.938 14.207 1.00 82.00 97 THR A CA 1
ATOM 733 C C . THR A 1 97 ? -16.083 2.123 15.455 1.00 82.00 97 THR A C 1
ATOM 735 O O . THR A 1 97 ? -15.846 3.034 16.249 1.00 82.00 97 THR A O 1
ATOM 738 N N . GLY A 1 98 ? -17.166 1.349 15.585 1.00 81.25 98 GLY A N 1
ATOM 739 C CA . GLY A 1 98 ? -18.216 1.523 16.594 1.00 81.25 98 GLY A CA 1
ATOM 740 C C . GLY A 1 98 ? -19.165 2.692 16.299 1.00 81.25 98 GLY A C 1
ATOM 741 O O . GLY A 1 98 ? -20.337 2.633 16.648 1.00 81.25 98 GLY A O 1
ATOM 742 N N . LYS A 1 99 ? -18.688 3.741 15.613 1.00 81.19 99 LYS A N 1
ATOM 743 C CA . LYS A 1 99 ? -19.503 4.893 15.182 1.00 81.19 99 LYS A CA 1
ATOM 744 C C . LYS A 1 99 ? -19.944 4.812 13.726 1.00 81.19 99 LYS A C 1
ATOM 746 O O . LYS A 1 99 ? -20.965 5.387 13.361 1.00 81.19 99 LYS A O 1
ATOM 751 N N . LYS A 1 100 ? -19.139 4.174 12.875 1.00 86.12 100 LYS A N 1
ATOM 752 C CA . LYS A 1 100 ? -19.385 4.090 11.437 1.00 86.12 100 LYS A CA 1
ATOM 753 C C . LYS A 1 100 ? -18.909 2.752 10.895 1.00 86.12 100 LYS A C 1
ATOM 755 O O . LYS A 1 100 ? -17.860 2.256 11.302 1.00 86.12 100 LYS A O 1
ATOM 760 N N . ASN A 1 101 ? -19.674 2.221 9.951 1.00 89.38 101 ASN A N 1
ATOM 761 C CA . ASN A 1 101 ? -19.321 1.032 9.192 1.00 89.38 101 ASN A CA 1
ATOM 762 C C . ASN A 1 101 ? -18.722 1.459 7.851 1.00 89.38 101 ASN A C 1
ATOM 764 O O . ASN A 1 101 ? -19.236 2.364 7.189 1.00 89.38 101 ASN A O 1
ATOM 768 N N . TYR A 1 102 ? -17.636 0.806 7.465 1.00 90.50 102 TYR A N 1
ATOM 769 C CA . TYR A 1 102 ? -16.962 0.985 6.189 1.00 90.50 102 TYR A CA 1
ATOM 770 C C . TYR A 1 102 ? -16.954 -0.353 5.463 1.00 90.50 102 TYR A C 1
ATOM 772 O O . TYR A 1 102 ? -16.409 -1.323 5.985 1.00 90.50 102 TYR A O 1
ATOM 780 N N . ALA A 1 103 ? -17.559 -0.403 4.280 1.00 89.50 103 ALA A N 1
ATOM 781 C CA . ALA A 1 103 ? -17.425 -1.547 3.387 1.00 89.50 103 ALA A CA 1
ATOM 782 C C . ALA A 1 103 ? -16.033 -1.549 2.744 1.00 89.50 103 ALA A C 1
ATOM 784 O O . ALA A 1 103 ? -15.431 -0.487 2.554 1.00 89.50 103 ALA A O 1
ATOM 785 N N . ASN A 1 104 ? -15.533 -2.734 2.406 1.00 87.06 104 ASN A N 1
ATOM 786 C CA . ASN A 1 104 ? -14.301 -2.882 1.651 1.00 87.06 104 ASN A CA 1
ATOM 787 C C . ASN A 1 104 ? -14.503 -2.397 0.212 1.00 87.06 104 ASN A C 1
ATOM 789 O O . ASN A 1 104 ? -15.491 -2.726 -0.442 1.00 87.06 104 ASN A O 1
ATOM 793 N N . PHE A 1 105 ? -13.551 -1.609 -0.286 1.00 85.19 105 PHE A N 1
ATOM 794 C CA . PHE A 1 105 ? -13.539 -1.187 -1.684 1.00 85.19 105 PHE A CA 1
ATOM 795 C C . PHE A 1 105 ? -13.225 -2.333 -2.650 1.00 85.19 105 PHE A C 1
ATOM 797 O O . PHE A 1 105 ? -13.555 -2.230 -3.830 1.00 85.19 105 PHE A O 1
ATOM 804 N N . ASN A 1 106 ? -12.567 -3.400 -2.187 1.00 85.44 106 ASN A N 1
ATOM 805 C CA . ASN A 1 106 ? -12.329 -4.591 -2.989 1.00 85.44 106 ASN A CA 1
ATOM 806 C C . ASN A 1 106 ? -13.617 -5.413 -3.113 1.00 85.44 106 ASN A C 1
ATOM 808 O O . ASN A 1 106 ? -13.890 -6.296 -2.306 1.00 85.44 106 ASN A O 1
ATOM 812 N N . MET A 1 107 ? -14.389 -5.126 -4.159 1.00 83.88 107 MET A N 1
ATOM 813 C CA . MET A 1 107 ? -15.688 -5.751 -4.417 1.00 83.88 107 MET A CA 1
ATOM 814 C C . MET A 1 107 ? -15.609 -7.246 -4.756 1.00 83.88 107 MET A C 1
ATOM 816 O O . MET A 1 107 ? -16.656 -7.877 -4.859 1.00 83.88 107 MET A O 1
ATOM 820 N N . LEU A 1 108 ? -14.413 -7.809 -4.969 1.00 84.81 108 LEU A N 1
ATOM 821 C CA . LEU A 1 108 ? -14.240 -9.248 -5.192 1.00 84.81 108 LEU A CA 1
ATOM 822 C C . LEU A 1 108 ? -14.431 -10.043 -3.894 1.00 84.81 108 LEU A C 1
ATOM 824 O O . LEU A 1 108 ? -14.989 -11.137 -3.929 1.00 84.81 108 LEU A O 1
ATOM 828 N N . VAL A 1 109 ? -14.020 -9.476 -2.754 1.00 85.31 109 VAL A N 1
ATOM 829 C CA . VAL A 1 109 ? -14.167 -10.107 -1.436 1.00 85.31 109 VAL A CA 1
ATOM 830 C C . VAL A 1 109 ? -15.658 -10.252 -1.117 1.00 85.31 109 VAL A C 1
ATOM 832 O O . VAL A 1 109 ? -16.407 -9.276 -1.176 1.00 85.31 109 VAL A O 1
ATOM 835 N N . GLY A 1 110 ? -16.094 -11.483 -0.840 1.00 81.25 110 GLY A N 1
ATOM 836 C CA . GLY A 1 110 ? -17.498 -11.825 -0.577 1.00 81.25 110 GLY A CA 1
ATOM 837 C C . GLY A 1 110 ? -18.391 -11.942 -1.823 1.00 81.25 110 GLY A C 1
ATOM 838 O O . GLY A 1 110 ? -19.582 -12.213 -1.691 1.00 81.25 110 GLY A O 1
ATOM 839 N N . ARG A 1 111 ? -17.858 -11.740 -3.042 1.00 84.62 111 ARG A N 1
ATOM 840 C CA . ARG A 1 111 ? -18.645 -11.814 -4.296 1.00 84.62 111 ARG A CA 1
ATOM 841 C C . ARG A 1 111 ? -18.069 -12.730 -5.367 1.00 84.62 111 ARG A C 1
ATOM 843 O O . ARG A 1 111 ? -18.826 -13.199 -6.212 1.00 84.62 111 ARG A O 1
ATOM 850 N N . PHE A 1 112 ? -16.760 -12.950 -5.369 1.00 86.88 112 PHE A N 1
ATOM 851 C CA . PHE A 1 112 ? -16.100 -13.917 -6.239 1.00 86.88 112 PHE A CA 1
ATOM 852 C C . PHE A 1 112 ? -15.682 -15.126 -5.405 1.00 86.88 112 PHE A C 1
ATOM 854 O O . PHE A 1 112 ? -15.065 -14.965 -4.353 1.00 86.88 112 PHE A O 1
ATOM 861 N N . ASP A 1 113 ? -16.034 -16.324 -5.866 1.00 86.62 113 ASP A N 1
ATOM 862 C CA . ASP A 1 113 ? -15.724 -17.554 -5.142 1.00 86.62 113 ASP A CA 1
ATOM 863 C C . ASP A 1 113 ? -14.205 -17.771 -5.066 1.00 86.62 113 ASP A C 1
ATOM 865 O O . ASP A 1 113 ? -13.497 -17.648 -6.064 1.00 86.62 113 ASP A O 1
ATOM 869 N N . GLY A 1 114 ? -13.702 -18.028 -3.862 1.00 85.88 114 GLY A N 1
ATOM 870 C CA . GLY A 1 114 ? -12.269 -18.131 -3.573 1.00 85.88 114 GLY A CA 1
ATOM 871 C C . GLY A 1 114 ? -11.524 -16.805 -3.363 1.00 85.88 114 GLY A C 1
ATOM 872 O O . GLY A 1 114 ? -10.402 -16.845 -2.874 1.00 85.88 114 GLY A O 1
ATOM 873 N N . ALA A 1 115 ? -12.107 -15.630 -3.649 1.00 88.88 115 ALA A N 1
ATOM 874 C CA . ALA A 1 115 ? -11.386 -14.361 -3.485 1.00 88.88 115 ALA A CA 1
ATOM 875 C C . ALA A 1 115 ? -10.957 -14.106 -2.030 1.00 88.88 115 ALA A C 1
ATOM 877 O O . ALA A 1 115 ? -11.793 -13.978 -1.134 1.00 88.88 115 ALA A O 1
ATOM 878 N N . ASP A 1 116 ? -9.651 -13.935 -1.820 1.00 89.00 116 ASP A N 1
ATOM 879 C CA . ASP A 1 116 ? -9.048 -13.791 -0.490 1.00 89.00 116 ASP A CA 1
ATOM 880 C C . ASP A 1 116 ? -8.189 -12.522 -0.322 1.00 89.00 116 ASP A C 1
ATOM 882 O O . ASP A 1 116 ? -7.517 -12.335 0.693 1.00 89.00 116 ASP A O 1
ATOM 886 N N . GLY A 1 117 ? -8.246 -11.600 -1.290 1.00 87.44 117 GLY A N 1
ATOM 887 C CA . GLY A 1 117 ? -7.583 -10.301 -1.209 1.00 87.44 117 GLY A CA 1
ATOM 888 C C . GLY A 1 117 ? -7.509 -9.555 -2.548 1.00 87.44 117 GLY A C 1
ATOM 889 O O . GLY A 1 117 ? -8.200 -9.879 -3.507 1.00 87.44 117 GLY A O 1
ATOM 890 N N . MET A 1 118 ? -6.709 -8.496 -2.688 1.00 86.12 118 MET A N 1
ATOM 891 C CA . MET A 1 118 ? -5.985 -7.803 -1.622 1.00 86.12 118 MET A CA 1
ATOM 892 C C . MET A 1 118 ? -6.390 -6.331 -1.557 1.00 86.12 118 MET A C 1
ATOM 894 O O . MET A 1 118 ? -7.002 -5.912 -0.579 1.00 86.12 118 MET A O 1
ATOM 898 N N . LYS A 1 119 ? -6.076 -5.529 -2.587 1.00 92.88 119 LYS A N 1
ATOM 899 C CA . LYS A 1 119 ? -6.227 -4.070 -2.509 1.00 92.88 119 LYS A CA 1
ATOM 900 C C . LYS A 1 119 ? -6.552 -3.417 -3.853 1.00 92.88 119 LYS A C 1
ATOM 902 O O . LYS A 1 119 ? -5.958 -3.731 -4.882 1.00 92.88 119 LYS A O 1
ATOM 907 N N . THR A 1 120 ? -7.465 -2.451 -3.796 1.00 91.94 120 THR A N 1
ATOM 908 C CA . THR A 1 120 ? -7.823 -1.520 -4.877 1.00 91.94 120 THR A CA 1
ATOM 909 C C . THR A 1 120 ? -7.039 -0.211 -4.785 1.00 91.94 120 THR A C 1
ATOM 911 O O . THR A 1 120 ? -6.612 0.194 -3.700 1.00 91.94 120 THR A O 1
ATOM 914 N N . GLY A 1 121 ? -6.918 0.517 -5.892 1.00 88.94 121 GLY A N 1
ATOM 915 C CA . GLY A 1 121 ? -6.383 1.878 -5.904 1.00 88.94 121 GLY A CA 1
ATOM 916 C C . GLY A 1 121 ? -6.953 2.717 -7.044 1.00 88.94 121 GLY A C 1
ATOM 917 O O . GLY A 1 121 ? -7.219 2.202 -8.129 1.00 88.94 121 GLY A O 1
ATOM 918 N N . PHE A 1 122 ? -7.133 4.015 -6.798 1.00 89.19 122 PHE A N 1
ATOM 919 C CA . PHE A 1 122 ? -7.500 4.988 -7.823 1.00 89.19 122 PHE A CA 1
ATOM 920 C C . PHE A 1 122 ? -6.898 6.357 -7.509 1.00 89.19 122 PHE A C 1
ATOM 922 O O . PHE A 1 122 ? -7.116 6.904 -6.428 1.00 89.19 122 PHE A O 1
ATOM 929 N N . ILE A 1 123 ? -6.200 6.924 -8.490 1.00 85.19 123 ILE A N 1
ATOM 930 C CA . ILE A 1 123 ? -5.910 8.356 -8.601 1.00 85.19 123 ILE A CA 1
ATOM 931 C C . ILE A 1 123 ? -6.049 8.749 -10.074 1.00 85.19 123 ILE A C 1
ATOM 933 O O . ILE A 1 123 ? -5.836 7.920 -10.959 1.00 85.19 123 ILE A O 1
ATOM 937 N N . CYS A 1 124 ? -6.343 10.019 -10.365 1.00 82.00 124 CYS A N 1
ATOM 938 C CA . CYS A 1 124 ? -6.529 10.477 -11.749 1.00 82.00 124 CYS A CA 1
ATOM 939 C C . CYS A 1 124 ? -5.326 10.167 -12.656 1.00 82.00 124 CYS A C 1
ATOM 941 O O . CYS A 1 124 ? -5.506 9.873 -13.831 1.00 82.00 124 CYS A O 1
ATOM 943 N N . ALA A 1 125 ? -4.108 10.198 -12.107 1.00 79.19 125 ALA A N 1
ATOM 944 C CA . ALA A 1 125 ? -2.883 9.948 -12.862 1.00 79.19 125 ALA A CA 1
ATOM 945 C C . ALA A 1 125 ? -2.643 8.465 -13.211 1.00 79.19 125 ALA A C 1
ATOM 947 O O . ALA A 1 125 ? -1.867 8.191 -14.119 1.00 79.19 125 ALA A O 1
ATOM 948 N N . SER A 1 126 ? -3.273 7.517 -12.504 1.00 83.38 126 SER A N 1
ATOM 949 C CA . SER A 1 126 ? -3.037 6.074 -12.682 1.00 83.38 126 SER A CA 1
ATOM 950 C C . SER A 1 126 ? -4.282 5.281 -13.085 1.00 83.38 126 SER A C 1
ATOM 952 O O . SER A 1 126 ? -4.177 4.084 -13.341 1.00 83.38 126 SER A O 1
ATOM 954 N N . GLY A 1 127 ? -5.464 5.904 -13.092 1.00 92.38 127 GLY A N 1
ATOM 955 C CA . GLY A 1 127 ? -6.733 5.213 -13.314 1.00 92.38 127 GLY A CA 1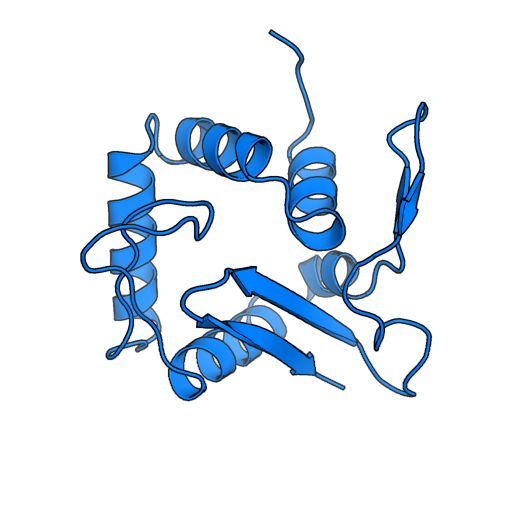
ATOM 956 C C . GLY A 1 127 ? -7.066 4.195 -12.216 1.00 92.38 127 GLY A C 1
ATOM 957 O O . GLY A 1 127 ? -6.551 4.259 -11.095 1.00 92.38 127 GLY A O 1
ATOM 958 N N . PHE A 1 128 ? -7.959 3.256 -12.533 1.00 91.50 128 PHE A N 1
ATOM 959 C CA . PHE A 1 128 ? -8.354 2.175 -11.625 1.00 91.50 128 PHE A CA 1
ATOM 960 C C . PHE A 1 128 ? -7.334 1.039 -11.645 1.00 91.50 128 PHE A C 1
ATOM 962 O O . PHE A 1 128 ? -6.965 0.546 -12.705 1.00 91.50 128 PHE A O 1
ATOM 969 N N . ASN A 1 129 ? -6.913 0.609 -10.459 1.00 91.81 129 ASN A N 1
ATOM 970 C CA . ASN A 1 129 ? -5.931 -0.448 -10.261 1.00 91.81 129 ASN A CA 1
ATOM 971 C C . ASN A 1 129 ? -6.446 -1.459 -9.229 1.00 91.81 129 ASN A C 1
ATOM 973 O O . ASN A 1 129 ? -7.113 -1.091 -8.258 1.00 91.81 129 ASN A O 1
ATOM 977 N N . GLN A 1 130 ? -6.107 -2.732 -9.424 1.00 92.88 130 GLN A N 1
ATOM 978 C CA . GLN A 1 130 ? -6.499 -3.831 -8.545 1.00 92.88 130 GLN A CA 1
ATOM 979 C C . GLN A 1 130 ? -5.357 -4.841 -8.448 1.00 92.88 130 GLN A C 1
ATOM 981 O O . GLN A 1 130 ? -4.834 -5.287 -9.466 1.00 92.88 130 GLN A O 1
ATOM 986 N N . VAL A 1 131 ? -5.032 -5.252 -7.223 1.00 94.25 131 VAL A N 1
ATOM 987 C CA . VAL A 1 131 ? -4.292 -6.490 -6.957 1.00 94.25 131 VAL A CA 1
ATOM 988 C C . VAL A 1 131 ? -5.245 -7.444 -6.248 1.00 94.25 131 VAL A C 1
ATOM 990 O O . VAL A 1 131 ? -5.817 -7.098 -5.208 1.00 94.25 131 VAL A O 1
ATOM 993 N N . ALA A 1 132 ? -5.465 -8.616 -6.832 1.00 91.44 132 ALA A N 1
ATOM 994 C CA . ALA A 1 132 ? -6.399 -9.617 -6.336 1.00 91.44 132 ALA A CA 1
ATOM 995 C C . ALA A 1 132 ? -5.740 -10.996 -6.271 1.00 91.44 132 ALA A C 1
ATOM 997 O O . ALA A 1 132 ? -4.786 -11.262 -7.001 1.00 91.44 132 ALA A O 1
ATOM 998 N N . SER A 1 133 ? -6.266 -11.854 -5.402 1.00 90.44 133 SER A N 1
ATOM 999 C CA . SER A 1 133 ? -5.943 -13.277 -5.354 1.00 90.44 133 SER A CA 1
ATOM 1000 C C . SER A 1 133 ? -7.206 -14.072 -5.029 1.00 90.44 133 SER A C 1
ATOM 1002 O O . SER A 1 133 ? -8.125 -13.543 -4.398 1.00 90.44 133 SER A O 1
ATOM 1004 N N . ALA A 1 134 ? -7.225 -15.317 -5.499 1.00 86.44 134 ALA A N 1
ATOM 1005 C CA . ALA A 1 134 ? -8.189 -16.356 -5.169 1.00 86.44 134 ALA A CA 1
ATOM 1006 C C . ALA A 1 134 ? -7.471 -17.711 -5.074 1.00 86.44 134 ALA A C 1
ATOM 1008 O O . ALA A 1 134 ? -6.274 -17.738 -5.464 1.00 86.44 134 ALA A O 1
#

Foldseek 3Di:
DDDDDPVRLLLCCFFVLDQVSQQVVQCVPQVHFQSSQVVVVVVLVVLVQPAAHDDGRRPPDDPPGDGDPVSVQSVVVCCCPVPVVCLVSFLDQWDDPVVDITGGPPPCRPPPPPKRGDHWDDDPVPHTDDDTDD